Protein AF-A0A087E0P9-F1 (afdb_monomer_lite)

pLDDT: mean 79.31, std 14.39, range [37.34, 96.5]

Radius of gyration: 28.11 Å; chains: 1; bounding box: 56×51×67 Å

InterPro domain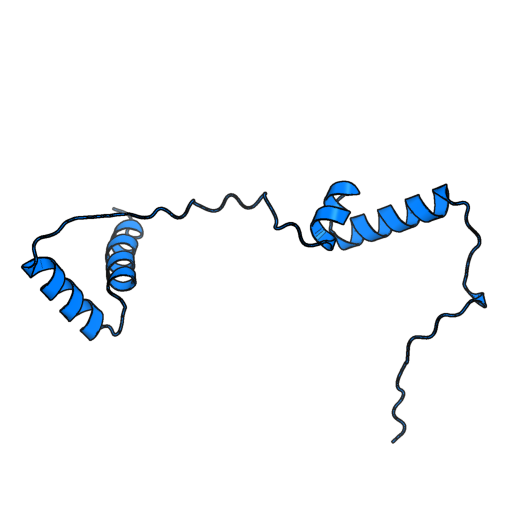s:
  IPR013321 Arc-type ribbon-helix-helix [G3DSA:1.10.1220.10] (67-102)

Organism: NCBI:txid77635

Sequence (102 aa):
MANDDKVWRWDDAKAQASSGAEAQARMDALLMKAADTDDPDDAVSVLLGRPRVAEEREETVKIQVRVPRSWQEQIDRKADGERLSRSEYLRRIIGRDALQPA

Foldseek 3Di:
DDDPPPPDDDDCVPDDDDDPVVVVVVVLVVLCVVQVHPDSVSSCCSVVDPDPPPPPDDDDDDDDDDDDPVVVVVLVVVCVVVVHDSVVSVCVVVVVVVPDDD

Secondary structure (DSSP, 8-state):
-----------GGGPPP--HHHHHHHHHHHHHHHHT-S-HHHHHHHHTT---S---PPPPP-------HHHHHHHHHHHHHTT--HHHHHHHHHHHHHTS--

Structure (mmCIF, N/CA/C/O backbone):
data_AF-A0A087E0P9-F1
#
_entry.id   AF-A0A087E0P9-F1
#
loop_
_atom_site.group_PDB
_atom_site.id
_atom_site.type_symbol
_atom_site.label_atom_id
_atom_site.label_alt_id
_atom_site.label_comp_id
_atom_site.label_asym_id
_atom_site.label_entity_id
_atom_site.label_seq_id
_atom_site.pdbx_PDB_ins_code
_atom_site.Cartn_x
_atom_site.Cartn_y
_atom_site.Cartn_z
_atom_site.occupancy
_atom_site.B_iso_or_equiv
_atom_site.auth_seq_id
_atom_site.auth_comp_id
_atom_site.auth_asym_id
_atom_site.auth_atom_id
_atom_site.pdbx_PDB_model_num
ATOM 1 N N . MET A 1 1 ? 13.850 -40.982 -22.295 1.00 37.34 1 MET A N 1
ATOM 2 C CA . MET A 1 1 ? 13.071 -39.780 -22.653 1.00 37.34 1 MET A CA 1
ATOM 3 C C . MET A 1 1 ? 14.066 -38.643 -22.777 1.00 37.34 1 MET A C 1
ATOM 5 O O . MET A 1 1 ? 14.751 -38.369 -21.803 1.00 37.34 1 MET A O 1
ATOM 9 N N . ALA A 1 2 ? 14.270 -38.119 -23.985 1.00 43.66 2 ALA A N 1
ATOM 10 C CA . ALA A 1 2 ? 15.230 -37.049 -24.234 1.00 43.66 2 ALA A CA 1
ATOM 11 C C . ALA A 1 2 ? 14.625 -35.721 -23.759 1.00 43.66 2 ALA A C 1
ATOM 13 O O . ALA A 1 2 ? 13.575 -35.324 -24.261 1.00 43.66 2 ALA A O 1
ATOM 14 N N . ASN A 1 3 ? 15.255 -35.083 -22.771 1.00 48.78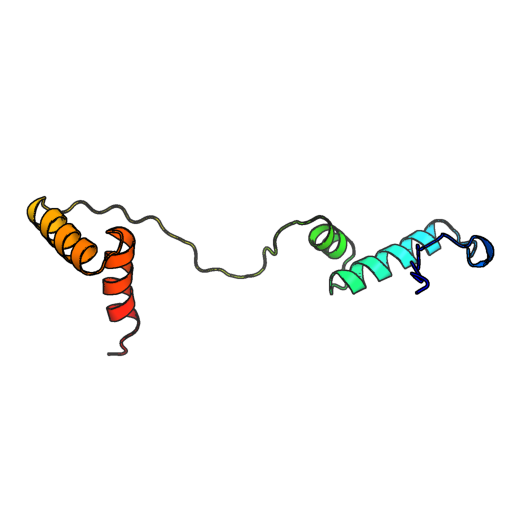 3 ASN A N 1
ATOM 15 C CA . ASN A 1 3 ? 14.973 -33.693 -22.426 1.00 48.78 3 ASN A CA 1
ATOM 16 C C . ASN A 1 3 ? 15.502 -32.829 -23.567 1.00 48.78 3 ASN A C 1
ATOM 18 O O . ASN A 1 3 ? 16.709 -32.646 -23.708 1.00 48.78 3 ASN A O 1
ATOM 22 N N . ASP A 1 4 ? 14.591 -32.341 -24.398 1.00 55.38 4 ASP A N 1
ATOM 23 C CA . ASP A 1 4 ? 14.878 -31.331 -25.408 1.00 55.38 4 ASP A CA 1
ATOM 24 C C . ASP A 1 4 ? 14.933 -29.964 -24.701 1.00 55.38 4 ASP A C 1
ATOM 26 O O . ASP A 1 4 ? 14.037 -29.125 -24.821 1.00 55.38 4 ASP A O 1
ATOM 30 N N . ASP A 1 5 ? 15.962 -29.782 -23.866 1.00 58.25 5 ASP A N 1
ATOM 31 C CA . ASP A 1 5 ? 16.293 -28.499 -23.252 1.00 58.25 5 ASP A CA 1
ATOM 32 C C . ASP A 1 5 ? 16.726 -27.563 -24.381 1.00 58.25 5 ASP A C 1
ATOM 34 O O . ASP A 1 5 ? 17.888 -27.534 -24.796 1.00 58.25 5 ASP A O 1
ATOM 38 N N . LYS A 1 6 ? 15.769 -26.794 -24.907 1.00 64.38 6 LYS A N 1
ATOM 39 C CA . LYS A 1 6 ? 16.009 -25.672 -25.820 1.00 64.38 6 LYS A CA 1
ATOM 40 C C . LYS A 1 6 ? 16.743 -24.563 -25.072 1.00 64.38 6 LYS A C 1
ATOM 42 O O . LYS A 1 6 ? 16.186 -23.512 -24.766 1.00 64.38 6 LYS A O 1
ATOM 47 N N . VAL A 1 7 ? 18.009 -24.812 -24.764 1.00 73.44 7 VAL A N 1
ATOM 48 C CA . VAL A 1 7 ? 18.944 -23.809 -24.276 1.00 73.44 7 VAL A CA 1
ATOM 49 C C . VAL A 1 7 ? 19.107 -22.802 -25.403 1.00 73.44 7 VAL A C 1
ATOM 51 O O . VAL A 1 7 ? 19.669 -23.117 -26.453 1.00 73.44 7 VAL A O 1
ATOM 54 N N . TRP A 1 8 ? 18.573 -21.600 -25.206 1.00 77.38 8 TRP A N 1
ATOM 55 C CA . TRP A 1 8 ? 18.778 -20.504 -26.140 1.00 77.38 8 TRP A CA 1
ATOM 56 C C . TRP A 1 8 ? 20.284 -20.251 -26.273 1.00 77.38 8 TRP A C 1
ATOM 58 O O . TRP A 1 8 ? 20.979 -20.012 -25.285 1.00 77.38 8 TRP A O 1
ATOM 68 N N . ARG A 1 9 ? 20.792 -20.362 -27.501 1.00 79.62 9 ARG A N 1
ATOM 69 C CA . ARG A 1 9 ? 22.170 -20.034 -27.860 1.00 79.62 9 ARG A CA 1
ATOM 70 C C . ARG A 1 9 ? 22.133 -18.935 -28.901 1.00 79.62 9 ARG A C 1
ATOM 72 O O . ARG A 1 9 ? 21.358 -19.013 -29.854 1.00 79.62 9 ARG A O 1
ATOM 79 N N . TRP A 1 10 ? 22.969 -17.928 -28.695 1.00 79.81 10 TRP A N 1
ATOM 80 C CA . TRP A 1 10 ? 23.181 -16.884 -29.681 1.00 79.81 10 TRP A CA 1
ATOM 81 C C . TRP A 1 10 ? 23.745 -17.493 -30.974 1.00 79.81 10 TRP A C 1
ATOM 83 O O . TRP A 1 10 ? 24.633 -18.344 -30.925 1.00 79.81 10 TRP A O 1
ATOM 93 N N . ASP A 1 11 ? 23.188 -17.086 -32.113 1.00 83.62 11 ASP A N 1
ATOM 94 C CA . ASP A 1 11 ? 23.526 -17.581 -33.450 1.00 83.62 11 ASP A CA 1
ATOM 95 C C . ASP A 1 11 ? 24.050 -16.410 -34.289 1.00 83.62 11 ASP A C 1
ATOM 97 O O . ASP A 1 11 ? 23.272 -15.647 -34.867 1.00 83.62 11 ASP A O 1
ATOM 101 N N . ASP A 1 12 ? 25.376 -16.259 -34.331 1.00 80.44 12 ASP A N 1
ATOM 102 C CA . ASP A 1 12 ? 26.059 -15.168 -35.041 1.00 80.44 12 ASP A CA 1
ATOM 103 C C . ASP A 1 12 ? 25.740 -15.137 -36.540 1.00 80.44 12 ASP A C 1
ATOM 105 O O . ASP A 1 12 ? 25.791 -14.074 -37.156 1.00 80.44 12 ASP A O 1
ATOM 109 N N . ALA A 1 13 ? 25.343 -16.266 -37.140 1.00 82.62 13 ALA A N 1
ATOM 110 C CA . ALA A 1 13 ? 24.966 -16.309 -38.552 1.00 82.62 13 ALA A CA 1
ATOM 111 C C . ALA A 1 13 ? 23.681 -15.513 -38.851 1.00 82.62 13 ALA A C 1
ATOM 113 O O . ALA A 1 13 ? 23.409 -15.187 -40.007 1.00 82.62 13 ALA A O 1
ATOM 114 N N . LYS A 1 14 ? 22.891 -15.186 -37.821 1.00 80.75 14 LYS A N 1
ATOM 115 C CA . LYS A 1 14 ? 21.687 -14.345 -37.916 1.00 80.75 14 LYS A CA 1
ATOM 116 C C . LYS A 1 14 ? 21.94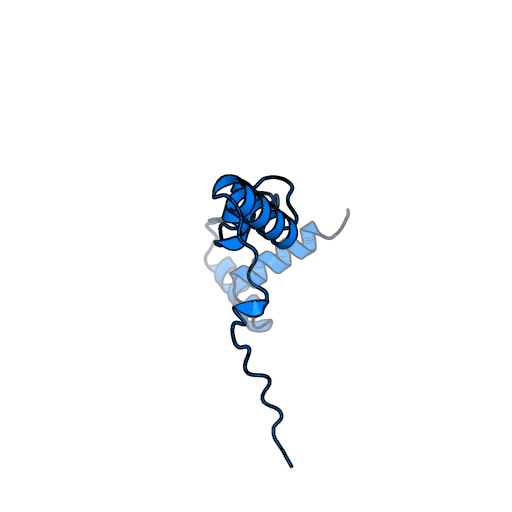4 -12.887 -37.540 1.00 80.75 14 LYS A C 1
ATOM 118 O O . LYS A 1 14 ? 21.018 -12.079 -37.615 1.00 80.75 14 LYS A O 1
ATOM 123 N N . ALA A 1 15 ? 23.163 -12.539 -37.126 1.00 79.19 15 ALA A N 1
ATOM 124 C CA . ALA A 1 15 ? 23.504 -11.170 -36.781 1.00 79.19 15 ALA A CA 1
ATOM 125 C C . ALA A 1 15 ? 23.519 -10.298 -38.045 1.00 79.19 15 ALA A C 1
ATOM 127 O O . ALA A 1 15 ? 24.173 -10.610 -39.039 1.00 79.19 15 ALA A O 1
ATOM 128 N N . GLN A 1 16 ? 22.795 -9.182 -38.004 1.00 82.56 16 GLN A N 1
ATOM 129 C CA . GLN A 1 16 ? 22.807 -8.187 -39.067 1.00 82.56 16 GLN A CA 1
ATOM 130 C C . GLN A 1 16 ? 23.680 -7.011 -38.635 1.00 82.56 16 GLN A C 1
ATOM 132 O O . GLN A 1 16 ? 23.466 -6.444 -37.565 1.00 82.56 16 GLN A O 1
ATOM 137 N N . ALA A 1 17 ? 24.635 -6.622 -39.480 1.00 81.44 17 ALA A N 1
ATOM 138 C CA . ALA A 1 17 ? 25.381 -5.390 -39.271 1.00 81.44 17 ALA A CA 1
ATOM 139 C C . ALA A 1 17 ? 24.446 -4.186 -39.449 1.00 81.44 17 ALA A C 1
ATOM 141 O O . ALA A 1 17 ? 23.765 -4.060 -40.467 1.00 81.44 17 ALA A O 1
ATOM 142 N N . SER A 1 18 ? 24.428 -3.308 -38.456 1.00 81.56 18 SER A N 1
ATOM 143 C CA . SER A 1 18 ? 23.684 -2.051 -38.469 1.00 81.56 18 SER A CA 1
ATOM 144 C C . SER A 1 18 ? 24.595 -0.927 -38.004 1.00 81.56 18 SER A C 1
ATOM 146 O O . SER A 1 18 ? 25.488 -1.144 -37.180 1.00 81.56 18 SER A O 1
ATOM 148 N N . SER A 1 19 ? 24.364 0.283 -38.503 1.00 90.69 19 SER A N 1
ATOM 149 C CA . SER A 1 19 ? 24.990 1.466 -37.916 1.00 90.69 19 SER A CA 1
ATOM 150 C C . SER A 1 19 ? 24.520 1.656 -36.468 1.00 90.69 19 SER A C 1
ATOM 152 O O . SER A 1 19 ? 23.461 1.161 -36.073 1.00 90.69 19 SER A O 1
ATOM 154 N N . GLY A 1 20 ? 25.294 2.394 -35.666 1.00 86.00 20 GLY A N 1
ATOM 155 C CA . GLY A 1 20 ? 24.926 2.665 -34.271 1.00 86.00 20 GLY A CA 1
ATOM 156 C C . GLY A 1 20 ? 23.542 3.312 -34.140 1.00 86.00 20 GLY A C 1
ATOM 157 O O . GLY A 1 20 ? 22.762 2.922 -33.277 1.00 86.00 20 GLY A O 1
ATOM 158 N N . ALA A 1 21 ? 23.200 4.227 -35.052 1.00 88.94 21 ALA A N 1
ATOM 159 C CA . ALA A 1 21 ? 21.899 4.893 -35.070 1.00 88.94 21 ALA A CA 1
ATOM 160 C C . ALA A 1 21 ? 20.742 3.932 -35.399 1.00 88.94 21 ALA A C 1
ATOM 162 O O . ALA A 1 21 ? 19.688 3.994 -34.773 1.00 88.94 21 ALA A O 1
ATOM 163 N N . GLU A 1 22 ? 20.935 3.012 -36.346 1.00 87.12 22 GLU A N 1
ATOM 164 C CA . GLU A 1 22 ? 19.915 2.017 -36.703 1.00 87.12 22 GLU A CA 1
ATOM 165 C C . GLU A 1 22 ? 19.707 0.981 -35.596 1.00 87.12 22 GLU A C 1
ATOM 167 O O . GLU A 1 22 ? 18.575 0.565 -35.347 1.00 87.12 22 GLU A O 1
ATOM 172 N N . ALA A 1 23 ? 20.786 0.563 -34.927 1.00 86.62 23 ALA A N 1
ATOM 173 C CA . ALA A 1 23 ? 20.704 -0.337 -33.782 1.00 86.62 23 ALA A CA 1
ATOM 174 C C . ALA A 1 23 ? 19.918 0.308 -32.634 1.00 86.62 23 ALA A C 1
ATOM 176 O O . ALA A 1 23 ? 19.024 -0.329 -32.076 1.00 86.62 23 ALA A O 1
ATOM 177 N N . GLN A 1 24 ? 20.211 1.579 -32.340 1.00 87.31 24 GLN A N 1
ATOM 178 C CA . GLN A 1 24 ? 19.522 2.352 -31.311 1.00 87.31 24 GLN A CA 1
ATOM 179 C C . GLN A 1 24 ? 18.026 2.471 -31.623 1.00 87.31 24 GLN A C 1
ATOM 181 O O . GLN A 1 24 ? 17.204 2.035 -30.825 1.00 87.31 24 GLN A O 1
ATOM 186 N N . ALA A 1 25 ? 17.670 2.927 -32.828 1.00 88.31 25 ALA A N 1
ATOM 187 C CA . ALA A 1 25 ? 16.271 3.093 -33.224 1.00 88.31 25 ALA A CA 1
ATOM 188 C C . ALA A 1 25 ? 15.466 1.780 -33.165 1.00 88.31 25 ALA A C 1
ATOM 190 O O . ALA A 1 25 ? 14.295 1.773 -32.784 1.00 88.31 25 ALA A O 1
ATOM 191 N N . ARG A 1 26 ? 16.086 0.647 -33.524 1.00 88.69 26 ARG A N 1
ATOM 192 C CA . ARG A 1 26 ? 15.448 -0.675 -33.421 1.00 88.69 26 ARG A CA 1
ATOM 193 C C . ARG A 1 26 ? 15.232 -1.094 -31.972 1.00 88.69 26 ARG A C 1
ATOM 195 O O . ARG A 1 26 ? 14.182 -1.654 -31.669 1.00 88.69 26 ARG A O 1
ATOM 202 N N . MET A 1 27 ? 16.207 -0.850 -31.100 1.00 87.50 27 MET A N 1
ATOM 203 C CA . MET A 1 27 ? 16.079 -1.171 -29.680 1.00 87.50 27 MET A CA 1
ATOM 204 C C . MET A 1 27 ? 15.018 -0.301 -29.011 1.00 87.50 27 MET A C 1
ATOM 206 O O . MET A 1 27 ? 14.149 -0.850 -28.340 1.00 87.50 27 MET A O 1
ATOM 210 N N . ASP A 1 28 ? 15.005 1.005 -29.273 1.00 88.44 28 ASP A N 1
ATOM 211 C CA . ASP A 1 28 ? 13.998 1.922 -28.733 1.00 88.44 28 ASP A CA 1
ATOM 212 C C . ASP A 1 28 ? 12.582 1.486 -29.147 1.00 88.44 28 ASP A C 1
ATOM 214 O O . ASP A 1 28 ? 11.693 1.380 -28.305 1.00 88.44 28 ASP A O 1
ATOM 218 N N . ALA A 1 29 ? 12.380 1.101 -30.414 1.00 88.25 29 ALA A N 1
ATOM 219 C CA . ALA A 1 29 ? 11.097 0.581 -30.896 1.00 88.25 29 ALA A CA 1
ATOM 220 C C . ALA A 1 29 ? 10.663 -0.726 -30.205 1.00 88.25 29 ALA A C 1
ATOM 222 O O . ALA A 1 29 ? 9.475 -0.935 -29.945 1.00 88.25 29 ALA A O 1
ATOM 223 N N . LEU A 1 30 ? 11.608 -1.622 -29.902 1.00 89.25 30 LEU A N 1
ATOM 224 C CA . LEU A 1 30 ? 11.318 -2.858 -29.171 1.00 89.25 30 LEU A CA 1
ATOM 225 C C . LEU A 1 30 ? 10.952 -2.580 -27.710 1.00 89.25 30 LEU A C 1
ATOM 227 O O . LEU A 1 30 ? 10.032 -3.215 -27.193 1.00 89.25 30 LEU A O 1
ATOM 231 N N . LEU A 1 31 ? 11.642 -1.637 -27.066 1.00 87.62 31 LEU A N 1
ATOM 232 C CA . LEU A 1 3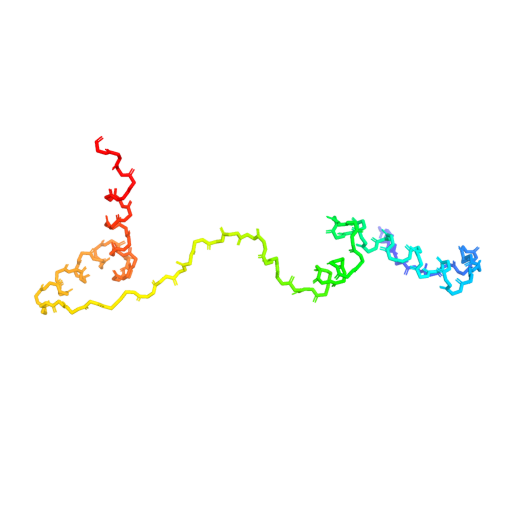1 ? 11.374 -1.230 -25.686 1.00 87.62 31 LEU A CA 1
ATOM 233 C C . LEU A 1 31 ? 10.005 -0.550 -25.571 1.00 87.62 31 LEU A C 1
ATOM 235 O O . LEU A 1 31 ? 9.204 -0.956 -24.734 1.00 87.62 31 LEU A O 1
ATOM 239 N N . MET A 1 32 ? 9.700 0.398 -26.460 1.00 89.31 32 MET A N 1
ATOM 240 C CA . MET A 1 32 ? 8.396 1.068 -26.567 1.00 89.31 32 MET A CA 1
ATOM 241 C C . MET A 1 32 ? 7.250 0.066 -26.739 1.00 89.31 32 MET A C 1
ATOM 243 O O . MET A 1 32 ? 6.292 0.065 -25.966 1.00 89.31 32 MET A O 1
ATOM 247 N N . LYS A 1 33 ? 7.403 -0.895 -27.660 1.00 88.38 33 LYS A N 1
ATOM 248 C CA . LYS A 1 33 ? 6.428 -1.977 -27.857 1.00 88.38 33 LYS A CA 1
ATOM 249 C C . LYS A 1 33 ? 6.262 -2.870 -26.623 1.00 88.38 33 LYS A C 1
ATOM 251 O O . LYS A 1 33 ? 5.158 -3.331 -26.351 1.00 88.38 33 LYS A O 1
ATOM 256 N N . ALA A 1 34 ? 7.345 -3.169 -25.909 1.00 84.19 34 ALA A N 1
ATOM 257 C CA . ALA A 1 34 ? 7.292 -3.988 -24.699 1.00 84.19 34 ALA A CA 1
ATOM 258 C C . ALA A 1 34 ? 6.647 -3.247 -23.513 1.00 84.19 34 ALA A C 1
ATOM 260 O O . ALA A 1 34 ? 6.055 -3.889 -22.647 1.00 84.19 34 ALA A O 1
ATOM 261 N N . ALA A 1 35 ? 6.762 -1.918 -23.483 1.00 80.94 35 ALA A N 1
ATOM 262 C CA . ALA A 1 35 ? 6.226 -1.045 -22.445 1.00 80.94 35 ALA A CA 1
ATOM 263 C C . ALA A 1 35 ? 4.836 -0.456 -22.762 1.00 80.94 35 ALA A C 1
ATOM 265 O O . ALA A 1 35 ? 4.273 0.209 -21.896 1.00 80.94 35 ALA A O 1
ATOM 266 N N . ASP A 1 36 ? 4.288 -0.725 -23.953 1.00 85.00 36 ASP A N 1
ATOM 267 C CA . ASP A 1 36 ? 3.010 -0.187 -24.452 1.00 85.00 36 ASP A CA 1
ATOM 268 C C . ASP A 1 36 ? 2.961 1.354 -24.418 1.00 85.00 36 ASP A C 1
ATOM 270 O O . ASP A 1 36 ? 2.038 1.966 -23.883 1.00 85.00 36 ASP A O 1
ATOM 274 N N . THR A 1 37 ? 4.011 1.985 -24.949 1.00 80.94 37 THR A N 1
ATOM 275 C CA . THR A 1 37 ? 4.152 3.446 -25.057 1.00 80.94 37 THR A CA 1
ATOM 276 C C . THR A 1 37 ? 4.792 3.826 -26.391 1.00 80.94 37 THR A C 1
ATOM 278 O O . THR A 1 37 ? 5.519 3.026 -26.975 1.00 80.94 37 THR A O 1
ATOM 281 N N . ASP A 1 38 ? 4.535 5.048 -26.856 1.00 85.88 38 ASP A N 1
ATOM 282 C CA . ASP A 1 38 ? 5.141 5.643 -28.055 1.00 85.88 38 ASP A CA 1
ATOM 283 C C . ASP A 1 38 ? 6.338 6.559 -27.720 1.00 85.88 38 ASP A C 1
ATOM 285 O O . ASP A 1 38 ? 6.895 7.201 -28.613 1.00 85.88 38 ASP A O 1
ATOM 289 N N . ASP A 1 39 ? 6.730 6.632 -26.441 1.00 84.06 39 ASP A N 1
ATOM 290 C CA . ASP A 1 39 ? 7.849 7.440 -25.952 1.00 84.06 39 ASP A CA 1
ATOM 291 C C . ASP A 1 39 ? 8.978 6.561 -25.359 1.00 84.06 39 ASP A C 1
ATOM 293 O O . ASP A 1 39 ? 8.724 5.702 -24.503 1.00 84.06 39 ASP A O 1
ATOM 297 N N . PRO A 1 40 ? 10.240 6.735 -25.800 1.00 79.88 40 PRO A N 1
ATOM 298 C CA . PRO A 1 40 ? 11.355 5.900 -25.360 1.00 79.88 40 PRO A CA 1
ATOM 299 C C . PRO A 1 40 ? 11.756 6.138 -23.895 1.00 79.88 40 PRO A C 1
ATOM 301 O O . PRO A 1 40 ? 12.176 5.187 -23.229 1.00 79.88 40 PRO A O 1
ATOM 304 N N . ASP A 1 41 ? 11.598 7.351 -23.360 1.00 78.81 41 ASP A N 1
ATOM 305 C CA . ASP A 1 41 ? 11.923 7.662 -21.962 1.00 78.81 41 ASP A CA 1
ATOM 306 C C . ASP A 1 41 ? 10.875 7.062 -21.006 1.00 78.81 41 ASP A C 1
ATOM 308 O O . ASP A 1 41 ? 11.216 6.540 -19.932 1.00 78.81 41 ASP A O 1
ATOM 312 N N . ASP A 1 42 ? 9.607 7.043 -21.418 1.00 73.75 42 ASP A N 1
ATOM 313 C CA . ASP A 1 42 ? 8.535 6.318 -20.735 1.00 73.75 42 ASP A CA 1
ATOM 314 C C . ASP A 1 42 ? 8.769 4.807 -20.783 1.00 73.75 42 ASP A C 1
ATOM 316 O O . ASP A 1 42 ? 8.609 4.124 -19.767 1.00 73.75 42 ASP A O 1
ATOM 320 N N . ALA A 1 43 ? 9.217 4.272 -21.923 1.00 80.50 43 ALA A N 1
ATOM 321 C CA . ALA A 1 43 ? 9.510 2.849 -22.063 1.00 80.50 43 ALA A CA 1
ATOM 322 C C . ALA A 1 43 ? 10.619 2.409 -21.100 1.00 80.50 43 ALA A C 1
ATOM 324 O O . ALA A 1 43 ? 10.486 1.403 -20.397 1.00 80.50 43 ALA A O 1
ATOM 325 N N . VAL A 1 44 ? 11.691 3.200 -21.014 1.00 78.44 44 VAL A N 1
ATOM 326 C CA . VAL A 1 44 ? 12.787 3.000 -20.060 1.00 78.44 44 VAL A CA 1
ATOM 327 C C . VAL A 1 44 ? 12.277 3.107 -18.623 1.00 78.44 44 VAL A C 1
ATOM 329 O O . VAL A 1 44 ? 12.611 2.264 -17.790 1.00 78.44 44 VAL A O 1
ATOM 332 N N . SER A 1 45 ? 11.424 4.087 -18.325 1.00 71.81 45 SER A N 1
ATOM 333 C CA . SER A 1 45 ? 10.846 4.272 -16.991 1.00 71.81 45 SER A CA 1
ATOM 334 C C . SER A 1 45 ? 9.962 3.095 -16.562 1.00 71.81 45 SER A C 1
ATOM 336 O O . SER A 1 45 ? 10.060 2.646 -15.420 1.00 71.81 45 SER A O 1
ATOM 338 N N . VAL A 1 46 ? 9.143 2.554 -17.467 1.00 71.50 46 VAL A N 1
ATOM 339 C CA . VAL A 1 46 ? 8.277 1.389 -17.222 1.00 71.50 46 VAL A CA 1
ATOM 340 C C . VAL A 1 46 ? 9.106 0.114 -17.046 1.00 71.50 46 VAL A C 1
ATOM 342 O O . VAL A 1 46 ? 8.883 -0.636 -16.094 1.00 71.50 46 VAL A O 1
ATOM 345 N N . LEU A 1 47 ? 10.087 -0.125 -17.921 1.00 75.12 47 LEU A N 1
ATOM 346 C CA . LEU A 1 47 ? 10.892 -1.353 -17.921 1.00 75.12 47 LEU A CA 1
ATOM 347 C C . LEU A 1 47 ? 11.918 -1.405 -16.782 1.00 75.12 47 LEU A C 1
ATOM 349 O O . LEU A 1 47 ? 12.168 -2.479 -16.238 1.00 75.12 47 LEU A O 1
ATOM 353 N N . LEU A 1 48 ? 12.488 -0.262 -16.387 1.00 76.31 48 LEU A N 1
ATOM 354 C CA . LEU A 1 48 ? 13.412 -0.167 -15.250 1.00 76.31 48 LEU A CA 1
ATOM 355 C C . LEU A 1 48 ? 12.695 -0.045 -13.894 1.00 76.31 48 LEU A C 1
ATOM 357 O O . LEU A 1 48 ? 13.353 0.001 -12.854 1.00 76.31 48 LEU A O 1
ATOM 361 N N . GLY A 1 49 ? 11.358 -0.047 -13.882 1.00 61.81 49 GLY A N 1
ATOM 362 C CA . GLY A 1 49 ? 10.567 -0.208 -12.663 1.00 61.81 49 GLY A CA 1
ATOM 363 C C . GLY A 1 49 ? 10.205 1.085 -11.934 1.00 61.81 49 GLY A C 1
ATOM 364 O O . GLY A 1 49 ? 10.003 1.057 -10.718 1.00 61.81 49 GLY A O 1
ATOM 365 N N . ARG A 1 50 ? 10.070 2.219 -12.634 1.00 56.31 50 ARG A N 1
ATOM 366 C CA . ARG A 1 50 ? 9.404 3.389 -12.051 1.00 56.31 50 ARG A CA 1
ATOM 367 C C . ARG A 1 50 ? 7.892 3.098 -11.981 1.00 56.31 50 ARG A C 1
ATOM 369 O O . ARG A 1 50 ? 7.290 2.785 -13.007 1.00 56.31 50 ARG A O 1
ATOM 376 N N . PRO A 1 51 ? 7.260 3.157 -10.793 1.00 52.72 51 PRO A N 1
ATOM 377 C CA . PRO A 1 51 ? 5.835 2.869 -10.648 1.00 52.72 51 PRO A CA 1
ATOM 378 C C . PRO A 1 51 ? 4.995 3.791 -11.537 1.00 52.72 51 PRO A C 1
ATOM 380 O O . PRO A 1 51 ? 5.332 4.965 -11.682 1.00 52.72 51 PRO A O 1
ATOM 383 N N . ARG A 1 52 ? 3.883 3.285 -12.087 1.00 55.88 52 ARG A N 1
ATOM 384 C CA . ARG A 1 52 ? 2.893 4.101 -12.807 1.00 55.88 52 ARG A CA 1
ATOM 385 C C . ARG A 1 52 ? 2.467 5.287 -11.928 1.00 55.88 52 ARG A C 1
ATOM 387 O O . ARG A 1 52 ? 1.845 5.082 -10.891 1.00 55.88 52 ARG A O 1
ATOM 394 N N . VAL A 1 53 ? 2.784 6.510 -12.357 1.00 55.47 53 VAL A N 1
ATOM 395 C CA . VAL A 1 53 ? 2.374 7.777 -11.708 1.00 55.47 53 VAL A CA 1
ATOM 396 C C . VAL A 1 53 ? 0.982 8.242 -12.185 1.00 55.47 53 VAL A C 1
ATOM 398 O O . VAL A 1 53 ? 0.511 9.294 -11.781 1.00 55.47 53 VAL A O 1
ATOM 401 N N . ALA A 1 54 ? 0.283 7.454 -13.010 1.00 54.47 54 ALA A N 1
ATOM 402 C CA . ALA A 1 54 ? -0.970 7.872 -13.652 1.00 54.47 54 ALA A CA 1
ATOM 403 C C . ALA A 1 54 ? -2.230 7.091 -13.226 1.00 54.47 54 ALA A C 1
ATOM 405 O O . ALA A 1 54 ? -3.270 7.239 -13.858 1.00 54.47 54 ALA A O 1
ATOM 406 N N . GLU A 1 55 ? -2.183 6.271 -12.171 1.00 53.59 55 GLU A N 1
ATOM 407 C CA . GLU A 1 55 ? -3.434 5.949 -11.470 1.00 53.59 55 GLU A CA 1
ATOM 408 C C . GLU A 1 55 ? -3.679 7.063 -10.454 1.00 53.59 55 GLU A C 1
ATOM 410 O O . GLU A 1 55 ? -2.968 7.141 -9.451 1.00 53.59 55 GLU A O 1
ATOM 415 N N . GLU A 1 56 ? -4.679 7.914 -10.704 1.00 59.12 56 GLU A N 1
ATOM 416 C CA . GLU A 1 56 ? -5.292 8.730 -9.653 1.00 59.12 56 GLU A CA 1
ATOM 417 C C . GLU A 1 56 ? -5.858 7.774 -8.599 1.00 59.12 56 GLU A C 1
ATOM 419 O O . GLU A 1 56 ? -6.983 7.282 -8.688 1.00 59.12 56 GLU A O 1
ATOM 424 N N . ARG A 1 57 ? -5.028 7.427 -7.618 1.00 59.59 57 ARG A N 1
ATOM 425 C CA . ARG A 1 57 ? -5.467 6.702 -6.435 1.00 59.59 57 ARG A CA 1
ATOM 426 C C . ARG A 1 57 ? -5.942 7.725 -5.435 1.00 59.59 57 ARG A C 1
ATOM 428 O O . ARG A 1 57 ? -5.249 8.705 -5.168 1.00 59.59 57 ARG A O 1
ATOM 435 N N . GLU A 1 58 ? -7.104 7.462 -4.860 1.00 68.75 58 GLU A N 1
ATOM 436 C CA . GLU A 1 58 ? -7.584 8.237 -3.731 1.00 68.75 58 GLU A CA 1
ATOM 437 C C . GLU A 1 58 ? -6.518 8.227 -2.623 1.00 68.75 58 GLU A C 1
ATOM 439 O O . GLU A 1 58 ? -6.009 7.170 -2.223 1.00 68.75 58 GLU A O 1
ATOM 444 N N . GLU A 1 59 ? -6.114 9.418 -2.181 1.00 76.50 59 GLU A N 1
ATOM 445 C CA . GLU A 1 59 ? -5.051 9.558 -1.195 1.00 76.50 59 GLU A CA 1
ATOM 446 C C . GLU A 1 59 ? -5.454 8.895 0.125 1.00 76.50 59 GLU A C 1
ATOM 448 O O . GLU A 1 59 ? -6.511 9.155 0.701 1.00 76.50 59 GLU A O 1
ATOM 453 N N . THR A 1 60 ? -4.577 8.042 0.657 1.00 77.19 60 THR A N 1
ATOM 454 C CA . THR A 1 60 ? -4.797 7.460 1.982 1.00 77.19 60 THR A CA 1
ATOM 455 C C . THR A 1 60 ? -4.492 8.492 3.063 1.00 77.19 60 THR A C 1
ATOM 457 O O . THR A 1 60 ? -3.345 8.904 3.238 1.00 77.19 60 THR A O 1
ATOM 460 N N . VAL A 1 61 ? -5.501 8.849 3.857 1.00 83.62 61 VAL A N 1
ATOM 461 C CA . VAL A 1 61 ? -5.364 9.818 4.953 1.00 83.62 61 VAL A CA 1
ATOM 462 C C . VAL A 1 61 ? -5.314 9.121 6.316 1.00 83.62 61 VAL A C 1
ATOM 464 O O . VAL A 1 61 ? -6.059 8.179 6.597 1.00 83.62 61 VAL A O 1
ATOM 467 N N . LYS A 1 62 ? -4.448 9.610 7.215 1.00 85.00 62 LYS A N 1
ATOM 468 C CA . LYS A 1 62 ? -4.419 9.193 8.625 1.00 85.00 62 LYS A CA 1
ATOM 469 C C . LYS A 1 62 ? -5.305 10.107 9.469 1.00 85.00 62 LYS A C 1
ATOM 471 O O . LYS A 1 62 ? -4.968 11.265 9.692 1.00 85.00 62 LYS A O 1
ATOM 476 N N . ILE A 1 63 ? -6.375 9.553 10.031 1.00 83.69 63 ILE A N 1
ATOM 477 C CA . ILE A 1 63 ? -7.262 10.265 10.959 1.00 83.69 63 ILE A CA 1
ATOM 478 C C . ILE A 1 63 ? -6.826 9.977 12.406 1.00 83.69 63 ILE A C 1
ATOM 480 O O . ILE A 1 63 ? -6.646 8.820 12.788 1.00 83.69 63 ILE A O 1
ATOM 484 N N . GLN A 1 64 ? -6.653 11.020 13.224 1.00 89.06 64 GLN A N 1
ATOM 485 C CA . GLN A 1 64 ? -6.399 10.902 14.666 1.00 89.06 64 GLN A CA 1
ATOM 486 C C . GLN A 1 64 ? -7.579 11.488 15.444 1.00 89.06 64 GLN A C 1
ATOM 488 O O . GLN A 1 64 ? -7.856 12.679 15.339 1.00 89.06 64 GLN A O 1
ATOM 493 N N . VAL A 1 65 ? -8.260 10.662 16.241 1.00 86.56 65 VAL A N 1
ATOM 494 C CA . VAL A 1 65 ? -9.429 11.075 17.033 1.00 86.56 65 VAL A CA 1
ATOM 495 C C . VAL A 1 65 ? -9.197 10.738 18.498 1.00 86.56 65 VAL A C 1
ATOM 497 O O . VAL A 1 65 ? -8.706 9.658 18.827 1.00 86.56 65 VAL A O 1
ATOM 500 N N . ARG A 1 66 ? -9.566 11.661 19.389 1.00 92.56 66 ARG A N 1
ATOM 501 C CA . ARG A 1 66 ? -9.628 11.404 20.830 1.00 92.56 66 ARG A CA 1
ATOM 502 C C . ARG A 1 66 ? -11.055 11.036 21.201 1.00 92.56 66 ARG A C 1
ATOM 504 O O . ARG A 1 66 ? -11.981 11.766 20.867 1.00 92.56 66 ARG A O 1
ATOM 511 N N . VAL A 1 67 ? -11.217 9.929 21.913 1.00 91.94 67 VAL A N 1
ATOM 512 C CA . VAL A 1 67 ? -12.518 9.455 22.395 1.00 91.94 67 VAL A CA 1
ATOM 513 C C . VAL A 1 67 ? -12.440 9.125 23.884 1.00 91.94 67 VAL A C 1
ATOM 515 O O . VAL A 1 67 ? -11.352 8.822 24.384 1.00 91.94 67 VAL A O 1
ATOM 518 N N . PRO A 1 68 ? -13.568 9.166 24.613 1.00 96.50 68 PRO A N 1
ATOM 519 C CA . PRO A 1 68 ? -13.624 8.678 25.983 1.00 96.50 68 PRO A CA 1
ATOM 520 C C . PRO A 1 68 ? -13.183 7.214 26.079 1.00 96.50 68 PRO A C 1
ATOM 522 O O . PRO A 1 68 ? -13.464 6.403 25.194 1.00 96.50 68 PRO A O 1
ATOM 525 N N . ARG A 1 69 ? -12.546 6.848 27.195 1.00 93.88 69 ARG A N 1
ATOM 526 C CA . ARG A 1 69 ? -12.050 5.482 27.434 1.00 93.88 69 ARG A CA 1
ATOM 527 C C . ARG A 1 69 ? -13.146 4.420 27.291 1.00 93.88 69 ARG A C 1
ATOM 529 O O . ARG A 1 69 ? -12.925 3.387 26.669 1.00 93.88 69 ARG A O 1
ATOM 536 N N . SER A 1 70 ? -14.341 4.717 27.798 1.00 96.31 70 SER A N 1
ATOM 537 C CA . SER A 1 70 ? -15.497 3.818 27.728 1.00 96.31 70 SER A CA 1
ATOM 538 C C . SER A 1 70 ? -15.922 3.495 26.294 1.00 96.31 70 SER A C 1
ATOM 540 O O . SER A 1 70 ? -16.451 2.416 26.043 1.00 96.31 70 SER A O 1
ATOM 542 N N . TRP A 1 71 ? -15.689 4.403 25.343 1.00 93.94 71 TRP A N 1
ATOM 543 C CA . TRP A 1 71 ? -15.986 4.166 23.932 1.00 93.94 71 TRP A CA 1
ATOM 544 C C . TRP A 1 71 ? -14.946 3.249 23.312 1.00 93.94 71 TRP A C 1
ATOM 546 O O . TRP A 1 71 ? -15.307 2.308 22.612 1.00 93.94 71 TRP A O 1
ATOM 556 N N . GLN A 1 72 ? -13.666 3.481 23.612 1.00 93.00 72 GLN A N 1
ATOM 557 C CA . GLN A 1 72 ? -12.591 2.617 23.138 1.00 93.00 72 GLN A CA 1
ATOM 558 C C . GLN A 1 72 ? -12.813 1.166 23.586 1.00 93.00 72 GLN A C 1
ATOM 560 O O . GLN A 1 72 ? -12.760 0.264 22.760 1.00 93.00 72 GLN A O 1
ATOM 565 N N . GLU A 1 73 ? -13.146 0.947 24.858 1.00 94.75 73 GLU A N 1
ATOM 566 C CA . GLU A 1 73 ? -13.405 -0.391 25.406 1.00 94.75 73 GLU A CA 1
ATOM 567 C C . GLU A 1 73 ? -14.603 -1.084 24.739 1.00 94.75 73 GLU A C 1
ATOM 569 O O . GLU A 1 73 ? -14.582 -2.294 24.506 1.00 94.75 73 GLU A O 1
ATOM 574 N N . GLN A 1 74 ? -15.652 -0.329 24.402 1.00 94.06 74 GLN A N 1
ATOM 575 C CA . GLN A 1 74 ? -16.794 -0.868 23.661 1.00 94.06 74 GLN A CA 1
ATOM 576 C C . GLN A 1 74 ? -16.428 -1.233 22.222 1.00 94.06 74 GLN A C 1
ATOM 578 O O . GLN A 1 74 ? -16.871 -2.272 21.732 1.00 94.06 74 GLN A O 1
ATOM 583 N N . ILE A 1 75 ? -15.642 -0.391 21.547 1.00 92.69 75 ILE A N 1
ATOM 584 C CA . ILE A 1 75 ? -15.181 -0.639 20.178 1.00 92.69 75 ILE A CA 1
ATOM 585 C C . ILE A 1 75 ? -14.280 -1.875 20.151 1.00 92.69 75 ILE A C 1
ATOM 587 O O . ILE A 1 75 ? -14.497 -2.746 19.317 1.00 92.69 75 ILE A O 1
ATOM 591 N N . ASP A 1 76 ? -13.335 -1.985 21.087 1.00 93.62 76 ASP A N 1
ATOM 592 C CA . ASP A 1 76 ? -12.426 -3.131 21.196 1.00 93.62 76 ASP A CA 1
ATOM 593 C C . ASP A 1 76 ? -13.199 -4.435 21.388 1.00 93.62 76 ASP A C 1
ATOM 595 O O . ASP A 1 76 ? -13.005 -5.385 20.638 1.00 93.62 76 ASP A O 1
ATOM 599 N N . ARG A 1 77 ? -14.177 -4.449 22.302 1.00 94.62 77 ARG A N 1
ATOM 600 C CA . ARG A 1 77 ? -15.013 -5.633 22.535 1.00 94.62 77 ARG A CA 1
ATOM 601 C C . ARG A 1 77 ? -15.779 -6.074 21.285 1.00 94.62 77 ARG A C 1
ATOM 603 O O . ARG A 1 77 ? -15.923 -7.270 21.046 1.00 94.62 77 ARG A O 1
ATOM 610 N N . LYS A 1 78 ? -16.309 -5.123 20.508 1.00 93.00 78 LYS A N 1
ATOM 611 C CA . LYS A 1 78 ? -17.032 -5.432 19.265 1.00 93.00 78 LYS A CA 1
ATOM 612 C C . LYS A 1 78 ? -16.082 -5.906 18.162 1.00 93.00 78 LYS A C 1
ATOM 614 O O . LYS A 1 78 ? -16.399 -6.876 17.481 1.00 93.00 78 LYS A O 1
ATOM 619 N N . ALA A 1 79 ? -14.913 -5.278 18.034 1.00 93.44 79 ALA A N 1
ATOM 620 C CA . ALA A 1 79 ? -13.883 -5.672 17.078 1.00 93.44 79 ALA A CA 1
ATOM 621 C C . ALA A 1 79 ? -13.363 -7.094 17.356 1.00 93.44 79 ALA A C 1
ATOM 623 O O . ALA A 1 79 ? -13.306 -7.910 16.436 1.00 93.44 79 ALA A O 1
ATOM 624 N N . ASP A 1 80 ? -13.098 -7.423 18.624 1.00 94.06 80 ASP A N 1
ATOM 625 C CA . ASP A 1 80 ? -12.691 -8.766 19.052 1.00 94.06 80 ASP A CA 1
ATOM 626 C C . ASP A 1 80 ? -13.768 -9.814 18.737 1.00 94.06 80 ASP A C 1
ATOM 628 O O . ASP A 1 80 ? -13.458 -10.900 18.242 1.00 94.06 80 ASP A O 1
ATOM 632 N N . GLY A 1 81 ? -15.044 -9.474 18.960 1.00 93.88 81 GLY A N 1
ATOM 633 C CA . GLY A 1 81 ? -16.181 -10.329 18.610 1.00 93.88 81 GLY A CA 1
ATOM 634 C C . GLY A 1 81 ? -16.254 -10.671 17.116 1.00 93.88 81 GLY A C 1
ATOM 635 O O . GLY A 1 81 ? -16.656 -11.777 16.760 1.00 93.88 81 GLY A O 1
ATOM 636 N N . GLU A 1 82 ? -15.808 -9.760 16.247 1.00 92.06 82 GLU A N 1
ATOM 637 C CA . GLU A 1 82 ? -15.721 -9.961 14.794 1.00 92.06 82 GLU A CA 1
ATOM 638 C C . GLU A 1 82 ? -14.347 -10.466 14.316 1.00 92.06 82 GLU A C 1
ATOM 640 O O . GLU A 1 82 ? -14.169 -10.703 13.121 1.00 92.06 82 GLU A O 1
ATOM 645 N N . ARG A 1 83 ? -13.379 -10.667 15.225 1.00 92.69 83 ARG A N 1
ATOM 646 C CA . ARG A 1 83 ? -11.970 -10.992 14.917 1.00 92.69 83 ARG A CA 1
ATOM 647 C C . ARG A 1 83 ? -11.302 -9.970 13.990 1.00 92.69 83 ARG A C 1
ATOM 649 O O . ARG A 1 83 ? -10.488 -10.325 13.137 1.00 92.69 83 ARG A O 1
ATOM 656 N N . LEU A 1 84 ? -11.647 -8.698 14.158 1.00 93.19 84 LEU A N 1
ATOM 657 C CA . LEU A 1 84 ? -11.097 -7.583 13.396 1.00 93.19 84 LEU A CA 1
ATOM 658 C C . LEU A 1 84 ? -10.188 -6.729 14.275 1.00 93.19 84 LEU A C 1
ATOM 660 O O . LEU A 1 84 ? -10.367 -6.629 15.485 1.00 93.19 84 LEU A O 1
ATOM 664 N N . SER A 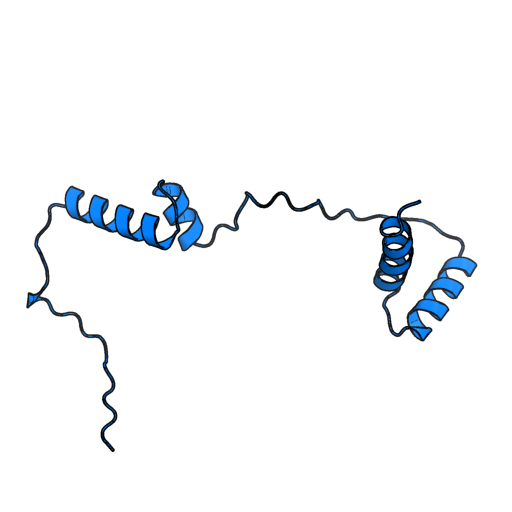1 85 ? -9.229 -6.047 13.650 1.00 92.69 85 SER A N 1
ATOM 665 C CA . SER A 1 85 ? -8.521 -4.972 14.344 1.00 92.69 85 SER A CA 1
ATOM 666 C C . SER A 1 85 ? -9.459 -3.782 14.563 1.00 92.69 85 SER A C 1
ATOM 668 O O . SER A 1 85 ? -10.382 -3.557 13.779 1.00 92.69 85 SER A O 1
ATOM 670 N N . ARG A 1 86 ? -9.193 -2.963 15.586 1.00 90.25 86 ARG A N 1
ATOM 671 C CA . ARG A 1 86 ? -9.971 -1.741 15.856 1.00 90.25 86 ARG A CA 1
ATOM 672 C C . ARG A 1 86 ? -10.105 -0.843 14.622 1.00 90.25 86 ARG A C 1
ATOM 674 O O . ARG A 1 86 ? -11.184 -0.326 14.354 1.00 90.25 86 ARG A O 1
ATOM 681 N N . SER A 1 87 ? -9.011 -0.635 13.887 1.00 89.56 87 SER A N 1
ATOM 682 C CA . SER A 1 87 ? -9.005 0.217 12.694 1.00 89.56 87 SER A CA 1
ATOM 683 C C . SER A 1 87 ? -9.850 -0.379 11.574 1.00 89.56 87 SER A C 1
ATOM 685 O O . SER A 1 87 ? -10.598 0.351 10.933 1.00 89.56 87 SER A O 1
ATOM 687 N N . GLU A 1 88 ? -9.790 -1.693 11.383 1.00 88.94 88 GLU A N 1
ATOM 688 C CA . GLU A 1 88 ? -10.594 -2.384 10.379 1.00 88.94 88 GLU A CA 1
ATOM 689 C C . GLU A 1 88 ? -12.083 -2.378 10.721 1.00 88.94 88 GLU A C 1
ATOM 691 O O . GLU A 1 88 ? -12.922 -2.074 9.878 1.00 88.94 88 GLU A O 1
ATOM 696 N N . TYR A 1 89 ? -12.407 -2.610 11.990 1.00 91.69 89 TYR A N 1
ATOM 697 C CA . TYR A 1 89 ? -13.769 -2.518 12.495 1.00 91.69 89 TYR A CA 1
ATOM 698 C C . TYR A 1 89 ? -14.358 -1.110 12.291 1.00 91.69 89 TYR A C 1
ATOM 700 O O . TYR A 1 89 ? -15.472 -0.965 11.789 1.00 91.69 89 TYR A O 1
ATOM 708 N N . LEU A 1 90 ? -13.590 -0.056 12.596 1.00 89.88 90 LEU A N 1
ATOM 709 C CA . LEU A 1 90 ? -14.015 1.330 12.364 1.00 89.88 90 LEU A CA 1
ATOM 7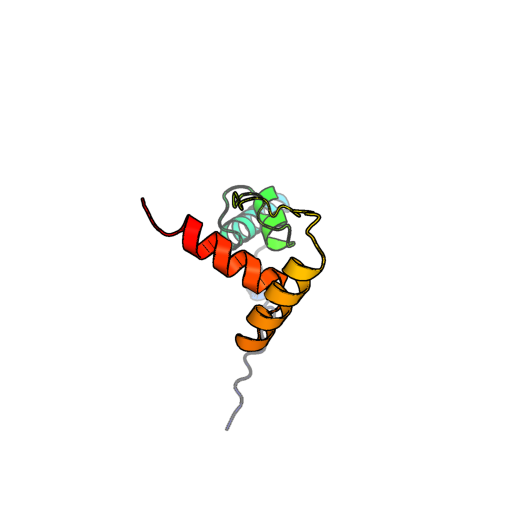10 C C . LEU A 1 90 ? -14.194 1.649 10.875 1.00 89.88 90 LEU A C 1
ATOM 712 O O . LEU A 1 90 ? -15.198 2.258 10.510 1.00 89.88 90 LEU A O 1
ATOM 716 N N . ARG A 1 91 ? -13.271 1.209 10.008 1.00 88.44 91 ARG A N 1
ATOM 717 C CA . ARG A 1 91 ? -13.419 1.363 8.551 1.00 88.44 91 ARG A CA 1
ATOM 718 C C . ARG A 1 91 ? -14.666 0.665 8.034 1.00 88.44 91 ARG A C 1
ATOM 720 O O . ARG A 1 91 ? -15.341 1.216 7.178 1.00 88.44 91 ARG A O 1
ATOM 727 N N . ARG A 1 92 ? -14.998 -0.513 8.563 1.00 89.06 92 ARG A N 1
ATOM 728 C CA . ARG A 1 92 ? -16.185 -1.266 8.151 1.00 89.06 92 ARG A CA 1
ATOM 729 C C . ARG A 1 92 ? -17.482 -0.564 8.538 1.00 89.06 92 ARG A C 1
ATOM 731 O O . ARG A 1 92 ? -18.409 -0.555 7.736 1.00 89.06 92 ARG A O 1
ATOM 738 N N . ILE A 1 93 ? -17.546 0.024 9.734 1.00 87.81 93 ILE A N 1
ATOM 739 C CA . ILE A 1 93 ? -18.707 0.821 10.155 1.00 87.81 93 ILE A CA 1
ATOM 740 C C . ILE A 1 93 ? -18.873 2.028 9.229 1.00 87.81 93 ILE A C 1
ATOM 742 O O . ILE A 1 93 ? -19.934 2.201 8.642 1.00 87.81 93 ILE A O 1
ATOM 746 N N . ILE A 1 94 ? -17.809 2.818 9.059 1.00 84.94 94 ILE A N 1
ATOM 747 C CA . ILE A 1 94 ? -17.843 4.046 8.252 1.00 84.94 94 ILE A CA 1
ATOM 748 C C . ILE A 1 94 ? -18.122 3.719 6.781 1.00 84.94 94 ILE A C 1
ATOM 750 O O . ILE A 1 94 ? -18.943 4.370 6.150 1.00 84.94 94 ILE A O 1
ATOM 754 N N . GLY A 1 95 ? -17.469 2.691 6.237 1.00 81.88 95 GLY A N 1
ATOM 755 C CA . GLY A 1 95 ? -17.642 2.255 4.855 1.00 81.88 95 GLY A CA 1
ATOM 756 C C . GLY A 1 95 ? -19.029 1.679 4.582 1.00 81.88 95 GLY A C 1
ATOM 757 O O . GLY A 1 95 ? -19.565 1.894 3.503 1.00 81.88 95 GLY A O 1
ATOM 758 N N . ARG A 1 96 ? -19.652 0.990 5.551 1.00 72.81 96 ARG A N 1
ATOM 759 C CA . ARG A 1 96 ? -21.043 0.533 5.420 1.00 72.81 96 ARG A CA 1
ATOM 760 C C . ARG A 1 96 ? -22.011 1.716 5.335 1.00 72.81 96 ARG A C 1
ATOM 762 O O . ARG A 1 96 ? -22.906 1.661 4.500 1.00 72.81 96 ARG A O 1
ATOM 769 N N . ASP A 1 97 ? -21.808 2.756 6.141 1.00 61.38 97 ASP A N 1
ATOM 770 C CA . ASP A 1 97 ? -22.623 3.978 6.087 1.00 61.38 97 ASP A CA 1
ATOM 771 C C . ASP A 1 97 ? -22.356 4.790 4.808 1.00 61.38 97 ASP A C 1
ATOM 773 O O . ASP A 1 97 ? -23.288 5.306 4.205 1.00 61.38 97 ASP A O 1
ATOM 777 N N . ALA A 1 98 ? -21.104 4.863 4.344 1.00 62.53 98 ALA A N 1
ATOM 778 C CA . ALA A 1 98 ? -20.736 5.588 3.124 1.00 62.53 98 ALA A CA 1
ATOM 779 C C . ALA A 1 98 ? -21.217 4.907 1.825 1.00 62.53 98 ALA A C 1
ATOM 781 O O . ALA A 1 98 ? -21.352 5.570 0.800 1.00 62.53 98 ALA A O 1
ATOM 782 N N . LEU A 1 99 ? -21.462 3.591 1.855 1.00 55.12 99 LEU A N 1
ATOM 783 C CA . LEU A 1 99 ? -21.913 2.792 0.706 1.00 55.12 99 LEU A CA 1
ATOM 784 C C . LEU A 1 99 ? -23.433 2.554 0.673 1.00 55.12 99 LEU A C 1
ATOM 786 O O . LEU A 1 99 ? -23.922 1.933 -0.272 1.00 55.12 99 LEU A O 1
ATOM 790 N N . GLN A 1 100 ? -24.191 3.012 1.674 1.00 45.12 100 GLN A N 1
ATOM 791 C CA . GLN A 1 100 ? -25.652 3.015 1.613 1.00 45.12 100 GLN A CA 1
ATOM 792 C C . GLN A 1 100 ? -26.129 4.335 0.987 1.00 45.12 100 GLN A C 1
ATOM 794 O O . GLN A 1 100 ? -25.937 5.386 1.598 1.00 45.12 100 GLN A O 1
ATOM 799 N N . PRO A 1 101 ? -26.728 4.327 -0.222 1.00 46.50 101 PRO A N 1
ATOM 800 C CA . PRO A 1 101 ? -27.383 5.521 -0.739 1.00 46.50 101 PRO A CA 1
ATOM 801 C C . PRO A 1 101 ? -28.568 5.871 0.172 1.00 46.50 101 PRO A C 1
ATOM 803 O O . PRO A 1 101 ? -29.281 4.973 0.629 1.00 46.50 101 PRO A O 1
ATOM 806 N N . ALA A 1 102 ? -28.721 7.167 0.451 1.00 51.44 102 ALA A N 1
ATOM 807 C CA . ALA A 1 102 ? -29.839 7.729 1.209 1.00 51.44 102 ALA A CA 1
ATOM 808 C C . ALA A 1 102 ? -31.198 7.449 0.550 1.00 51.44 102 ALA A C 1
ATOM 810 O O . ALA A 1 102 ? -31.249 7.389 -0.702 1.00 51.44 102 ALA A O 1
#